Protein AF-A0A7S2AMD0-F1 (afdb_monomer_lite)

Foldseek 3Di:
DDDDPPPPPPVPPPPPPDDDDDDWDKDKDKDKDKDDPQGVVQSVQCVVCQVVLCVVVVNDPVSSVVVSVVCSVPDPVGDPPGMYMKMWMWMQTNNPDIDIDTDDDDDDDDDDDDPVPPPPDD

Structure (mmCIF, N/CA/C/O backbone):
data_AF-A0A7S2AMD0-F1
#
_entry.id   AF-A0A7S2AMD0-F1
#
loop_
_atom_site.group_PDB
_atom_site.id
_atom_site.type_symbol
_atom_site.label_atom_id
_atom_site.label_alt_id
_atom_site.label_comp_id
_atom_site.label_asym_id
_atom_site.label_entity_id
_atom_site.label_seq_id
_atom_site.pdbx_PDB_ins_code
_atom_site.Cartn_x
_atom_site.Cartn_y
_atom_site.Cartn_z
_atom_site.occupancy
_atom_site.B_iso_or_equiv
_atom_site.auth_seq_id
_atom_site.auth_comp_id
_atom_site.auth_asym_id
_atom_site.auth_atom_id
_atom_site.pdbx_PDB_model_num
ATOM 1 N N . ILE A 1 1 ? 20.527 -25.838 7.407 1.00 38.41 1 ILE A N 1
ATOM 2 C CA . ILE A 1 1 ? 20.205 -24.748 8.353 1.00 38.41 1 ILE A CA 1
ATOM 3 C C . ILE A 1 1 ? 20.628 -23.464 7.669 1.00 38.41 1 ILE A C 1
ATOM 5 O O . ILE A 1 1 ? 21.811 -23.184 7.668 1.00 38.41 1 ILE A O 1
ATOM 9 N N . ASN A 1 2 ? 19.711 -22.771 6.999 1.00 23.91 2 ASN A N 1
ATOM 10 C CA . ASN A 1 2 ? 19.925 -21.390 6.576 1.00 23.91 2 ASN A CA 1
ATOM 11 C C . ASN A 1 2 ? 18.650 -20.648 6.950 1.00 23.91 2 ASN A C 1
ATOM 13 O O . ASN A 1 2 ? 17.578 -20.903 6.408 1.00 23.91 2 ASN A O 1
ATOM 17 N N . HIS A 1 3 ? 18.795 -19.853 7.999 1.00 24.47 3 HIS A N 1
ATOM 18 C CA . HIS A 1 3 ? 17.789 -18.997 8.587 1.00 24.47 3 HIS A CA 1
ATOM 19 C C . HIS A 1 3 ? 17.423 -17.948 7.531 1.00 24.47 3 HIS A C 1
ATOM 21 O O . HIS A 1 3 ? 18.218 -17.060 7.242 1.00 24.47 3 HIS A O 1
ATOM 27 N N . VAL A 1 4 ? 16.267 -18.100 6.883 1.00 32.88 4 VAL A N 1
ATOM 28 C CA . VAL A 1 4 ? 15.670 -17.007 6.113 1.00 32.88 4 VAL A CA 1
ATOM 29 C C . VAL A 1 4 ? 15.047 -16.093 7.155 1.00 32.88 4 VAL A C 1
ATOM 31 O O . VAL A 1 4 ? 14.140 -16.501 7.882 1.00 32.88 4 VAL A O 1
ATOM 34 N N . GLU A 1 5 ? 15.607 -14.900 7.310 1.00 29.12 5 GLU A N 1
ATOM 35 C CA . GLU A 1 5 ? 15.009 -13.856 8.128 1.00 29.12 5 GLU A CA 1
ATOM 36 C C . GLU A 1 5 ? 13.683 -13.454 7.476 1.00 29.12 5 GLU A C 1
ATOM 38 O O . GLU A 1 5 ? 13.653 -12.723 6.486 1.00 29.12 5 GLU A O 1
ATOM 43 N N . ASN A 1 6 ? 12.574 -13.946 8.034 1.00 27.59 6 ASN A N 1
ATOM 44 C CA . ASN A 1 6 ? 11.282 -13.290 7.892 1.00 27.59 6 ASN A CA 1
ATOM 45 C C . ASN A 1 6 ? 11.446 -11.905 8.509 1.00 27.59 6 ASN A C 1
ATOM 47 O O . ASN A 1 6 ? 11.331 -11.734 9.722 1.00 27.59 6 ASN A O 1
ATOM 51 N N . THR A 1 7 ? 11.764 -10.919 7.680 1.00 30.69 7 THR A N 1
ATOM 52 C CA . THR A 1 7 ? 11.760 -9.519 8.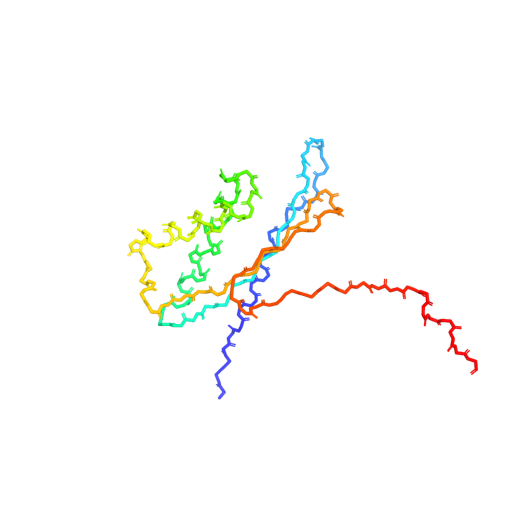081 1.00 30.69 7 THR A CA 1
ATOM 53 C C . THR A 1 7 ? 10.302 -9.108 8.244 1.00 30.69 7 THR A C 1
ATOM 55 O O . THR A 1 7 ? 9.703 -8.461 7.391 1.00 30.69 7 THR A O 1
ATOM 58 N N . THR A 1 8 ? 9.706 -9.472 9.382 1.00 35.53 8 THR A N 1
ATOM 59 C CA . THR A 1 8 ? 8.645 -8.670 9.982 1.00 35.53 8 THR A CA 1
ATOM 60 C C . THR A 1 8 ? 9.293 -7.355 10.389 1.00 35.53 8 THR A C 1
ATOM 62 O O . THR A 1 8 ? 9.618 -7.144 11.557 1.00 35.53 8 THR A O 1
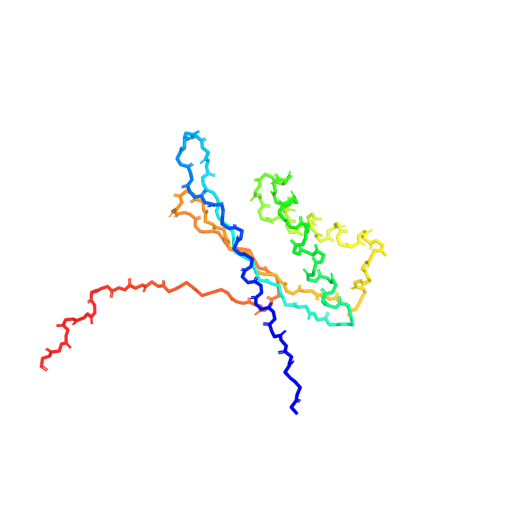ATOM 65 N N . ASN A 1 9 ? 9.531 -6.470 9.418 1.00 32.69 9 ASN A N 1
ATOM 66 C CA . ASN A 1 9 ? 9.707 -5.066 9.729 1.00 32.69 9 ASN A CA 1
ATOM 67 C C . ASN A 1 9 ? 8.341 -4.598 10.220 1.00 32.69 9 ASN A C 1
ATOM 69 O O . ASN A 1 9 ? 7.501 -4.113 9.466 1.00 32.69 9 ASN A O 1
ATOM 73 N N . THR A 1 10 ? 8.117 -4.759 11.522 1.00 33.94 10 THR A N 1
ATOM 74 C CA . THR A 1 10 ? 7.299 -3.825 12.274 1.00 33.94 10 THR A CA 1
ATOM 75 C C . THR A 1 10 ? 8.052 -2.500 12.235 1.00 33.94 10 THR A C 1
ATOM 77 O O . THR A 1 10 ? 8.645 -2.088 13.234 1.00 33.94 10 THR A O 1
ATOM 80 N N . ASP A 1 11 ? 8.105 -1.855 11.068 1.00 32.50 11 ASP A N 1
ATOM 81 C CA . ASP A 1 11 ? 8.385 -0.435 11.034 1.00 32.50 11 ASP A CA 1
ATOM 82 C C . ASP A 1 11 ? 7.248 0.173 11.843 1.00 32.50 11 ASP A C 1
ATOM 84 O O . ASP A 1 11 ? 6.101 0.268 11.405 1.00 32.50 11 ASP A O 1
ATOM 88 N N . LYS A 1 12 ? 7.558 0.472 13.106 1.00 34.31 12 LYS A N 1
ATOM 89 C CA . LYS A 1 12 ? 6.740 1.306 13.965 1.00 34.31 12 LYS A CA 1
ATOM 90 C C . LYS A 1 12 ? 6.741 2.689 13.326 1.00 34.31 12 LYS A C 1
ATOM 92 O O . LYS A 1 12 ? 7.413 3.595 13.796 1.00 34.31 12 LYS A O 1
ATOM 97 N N . THR A 1 13 ? 5.975 2.877 12.261 1.00 35.09 13 THR A N 1
ATOM 98 C CA . THR A 1 13 ? 5.543 4.201 11.825 1.00 35.09 13 THR A CA 1
ATOM 99 C C . THR A 1 13 ? 4.321 4.593 12.652 1.00 35.09 13 THR A C 1
ATOM 101 O O . THR A 1 13 ? 3.255 4.871 12.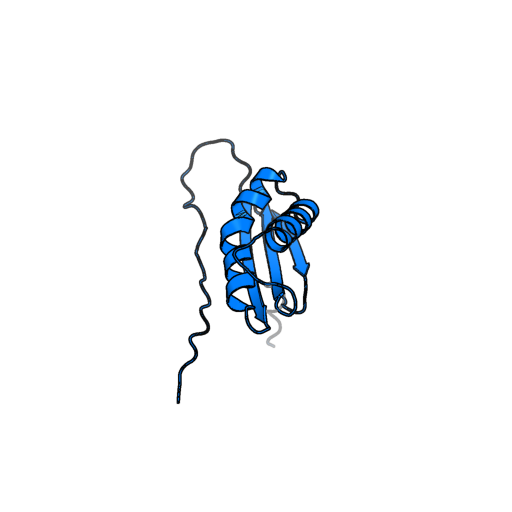115 1.00 35.09 13 THR A O 1
ATOM 104 N N . GLY A 1 14 ? 4.454 4.537 13.977 1.00 33.25 14 GLY A N 1
ATOM 105 C CA . GLY A 1 14 ? 3.556 5.230 14.886 1.00 33.25 14 GLY A CA 1
ATOM 106 C C . GLY A 1 14 ? 4.254 6.532 15.259 1.00 33.25 14 GLY A C 1
ATOM 107 O O . GLY A 1 14 ? 5.335 6.448 15.846 1.00 33.25 14 GLY A O 1
ATOM 108 N N . PRO A 1 15 ? 3.733 7.715 14.893 1.00 39.66 15 PRO A N 1
ATOM 109 C CA . PRO A 1 15 ? 4.222 8.933 15.510 1.00 39.66 15 PRO A CA 1
ATOM 110 C C . PRO A 1 15 ? 3.946 8.834 17.013 1.00 39.66 15 PRO A C 1
ATOM 112 O O . PRO A 1 15 ? 2.880 8.376 17.431 1.00 39.66 15 PRO A O 1
ATOM 115 N N . GLY A 1 16 ? 4.945 9.215 17.807 1.00 35.88 16 GLY A N 1
ATOM 116 C CA . GLY A 1 16 ? 4.744 9.526 19.212 1.00 35.88 16 GLY A CA 1
ATOM 117 C C . GLY A 1 16 ? 3.578 10.499 19.334 1.00 35.88 16 GLY A C 1
ATOM 118 O O . GLY A 1 16 ? 3.440 11.441 18.554 1.00 35.88 16 GLY A O 1
ATOM 119 N N . CYS A 1 17 ? 2.678 10.177 20.249 1.00 43.56 17 CYS A N 1
ATOM 120 C CA . CYS A 1 17 ? 1.619 11.059 20.684 1.00 43.56 17 CYS A CA 1
ATOM 121 C C . CYS A 1 17 ? 2.253 12.202 21.482 1.00 43.56 17 CYS A C 1
ATOM 123 O O . CYS A 1 17 ? 2.507 12.067 22.679 1.00 43.56 17 CYS A O 1
ATOM 125 N N . ASP A 1 18 ? 2.493 13.305 20.780 1.00 38.97 18 ASP A N 1
ATOM 126 C CA . ASP A 1 18 ? 2.889 14.588 21.336 1.00 38.97 18 ASP A CA 1
ATOM 127 C C . ASP A 1 18 ? 1.647 15.495 21.252 1.00 38.97 18 ASP A C 1
ATOM 129 O O . ASP A 1 18 ? 1.187 15.848 20.165 1.00 38.97 18 ASP A O 1
ATOM 133 N N . ASP A 1 19 ? 1.057 15.806 22.409 1.00 50.94 19 ASP A N 1
ATOM 134 C CA . ASP A 1 19 ? -0.112 16.677 22.571 1.00 50.94 19 ASP A CA 1
ATOM 135 C C . ASP A 1 19 ? 0.137 18.073 21.984 1.00 50.94 19 ASP A C 1
ATOM 137 O O . ASP A 1 19 ? 0.973 18.807 22.512 1.00 50.94 19 ASP A O 1
ATOM 141 N N . SER A 1 20 ? -0.634 18.468 20.958 1.00 39.41 20 SER A N 1
ATOM 142 C CA . SER A 1 20 ? -1.121 19.844 20.715 1.00 39.41 20 SER A CA 1
ATOM 143 C C . SER A 1 20 ? -2.009 19.931 19.460 1.00 39.41 20 SER A C 1
ATOM 145 O O . SER A 1 20 ? -1.518 20.158 18.364 1.00 39.41 20 SER A O 1
ATOM 147 N N . GLY A 1 21 ? -3.329 19.825 19.648 1.00 37.03 21 GLY A N 1
ATOM 148 C CA . GLY A 1 21 ? -4.350 20.544 18.867 1.00 37.03 21 GLY A CA 1
ATOM 149 C C . GLY A 1 21 ? -4.510 20.253 17.364 1.00 37.03 21 GLY A C 1
ATOM 150 O O . GLY A 1 21 ? -3.864 20.887 16.544 1.00 37.03 21 GLY A O 1
ATOM 151 N N . GLY A 1 22 ? -5.553 19.486 17.014 1.00 41.81 22 GLY A N 1
ATOM 152 C CA . GLY A 1 22 ? -6.342 19.741 15.795 1.00 41.81 22 GLY A CA 1
ATOM 153 C C . GLY A 1 22 ? -6.210 18.782 14.610 1.00 41.81 22 GLY A C 1
ATOM 154 O O . GLY A 1 22 ? -6.804 19.068 13.571 1.00 41.81 22 GLY A O 1
ATOM 155 N N . ASP A 1 23 ? -5.529 17.645 14.752 1.00 54.34 23 ASP A N 1
ATOM 156 C CA . ASP A 1 23 ? -5.253 16.751 13.622 1.00 54.34 23 ASP A CA 1
ATOM 157 C C . ASP A 1 23 ? -6.030 15.432 13.759 1.00 54.34 23 ASP A C 1
ATOM 159 O O . ASP A 1 23 ? -5.917 14.752 14.778 1.00 54.34 23 ASP A O 1
ATOM 163 N N . ASN A 1 24 ? -6.818 15.046 12.744 1.00 67.25 24 ASN A N 1
ATOM 164 C CA . ASN A 1 24 ? -7.501 13.742 12.714 1.00 67.25 24 ASN A CA 1
ATOM 165 C C . ASN A 1 24 ? -6.462 12.614 12.819 1.00 67.25 24 ASN A C 1
ATOM 167 O O . ASN A 1 24 ? -5.729 12.347 11.857 1.00 67.25 24 ASN A O 1
ATOM 171 N N . GLU A 1 25 ? -6.411 11.954 13.974 1.00 81.62 25 GLU A N 1
ATOM 172 C CA . GLU A 1 25 ? -5.425 10.927 14.290 1.00 81.62 25 GLU A CA 1
ATOM 173 C C . GLU A 1 25 ? -5.634 9.715 13.376 1.00 81.62 25 GLU A C 1
ATOM 175 O O . GLU A 1 25 ? -6.692 9.078 13.377 1.00 81.62 25 GLU A O 1
ATOM 180 N N . ARG A 1 26 ? -4.615 9.386 12.574 1.00 89.31 26 ARG A N 1
ATOM 181 C CA . ARG A 1 26 ? -4.633 8.235 11.666 1.00 89.31 26 ARG A CA 1
ATOM 182 C C . ARG A 1 26 ? -3.423 7.356 11.897 1.00 89.31 26 ARG A C 1
ATOM 184 O O . ARG A 1 26 ? -2.288 7.789 11.720 1.00 89.31 26 ARG A O 1
ATOM 191 N N . SER A 1 27 ? -3.680 6.099 12.231 1.00 91.56 27 SER A N 1
ATOM 192 C CA . SER A 1 27 ? -2.662 5.049 12.281 1.00 91.56 27 SER A CA 1
ATOM 193 C C . SER A 1 27 ? -2.871 4.066 11.138 1.00 91.56 27 SER A C 1
ATOM 195 O O . SER A 1 27 ? -4.008 3.818 10.732 1.00 91.56 27 SER A O 1
ATOM 197 N N . ALA A 1 28 ? -1.782 3.500 10.622 1.00 93.69 28 ALA A N 1
ATOM 198 C CA . ALA A 1 28 ? -1.828 2.478 9.588 1.00 93.69 28 ALA A CA 1
ATOM 199 C C . ALA A 1 28 ? -0.841 1.347 9.887 1.00 93.69 28 ALA A C 1
ATOM 201 O O . ALA A 1 28 ? 0.285 1.592 10.312 1.00 93.69 28 ALA A O 1
ATOM 202 N N . TRP A 1 29 ? -1.266 0.118 9.611 1.00 96.00 29 TRP A N 1
ATOM 203 C CA . TRP A 1 29 ? -0.448 -1.089 9.653 1.00 96.00 29 TRP A CA 1
ATOM 204 C C . TRP A 1 29 ? -0.585 -1.801 8.326 1.00 96.00 29 TRP A C 1
ATOM 206 O O . TRP A 1 29 ? -1.699 -1.974 7.828 1.00 96.00 29 TRP A O 1
ATOM 216 N N . ILE A 1 30 ? 0.541 -2.193 7.743 1.00 96.19 30 ILE A N 1
ATOM 217 C CA . ILE A 1 30 ? 0.568 -2.781 6.411 1.00 96.19 30 ILE A CA 1
ATOM 218 C C . ILE A 1 30 ? 1.426 -4.042 6.427 1.00 96.19 30 ILE A C 1
ATOM 220 O O . ILE A 1 30 ? 2.465 -4.080 7.083 1.00 96.19 30 ILE A O 1
ATOM 224 N N . LEU A 1 31 ? 0.998 -5.058 5.684 1.00 96.56 31 LEU A N 1
ATOM 225 C CA . LEU A 1 31 ? 1.777 -6.256 5.403 1.00 96.56 31 LEU A CA 1
ATOM 226 C C . LEU A 1 31 ? 1.796 -6.501 3.892 1.00 96.56 31 LEU A C 1
ATOM 228 O O . LEU A 1 31 ? 0.755 -6.458 3.235 1.00 96.56 31 LEU A O 1
ATOM 232 N N . PHE A 1 32 ? 2.989 -6.778 3.374 1.00 97.38 32 PHE A N 1
ATOM 233 C CA . PHE A 1 32 ? 3.241 -7.178 1.996 1.00 97.38 32 PHE A CA 1
ATOM 234 C C . PHE A 1 32 ? 3.919 -8.548 2.002 1.00 97.38 32 PHE A C 1
ATOM 236 O O . PHE A 1 32 ? 4.868 -8.745 2.759 1.00 97.38 32 PHE A O 1
ATOM 243 N N . ASP A 1 33 ? 3.466 -9.459 1.148 1.00 96.38 33 ASP A N 1
ATOM 244 C CA . ASP A 1 33 ? 4.133 -10.733 0.872 1.00 96.38 33 ASP A CA 1
ATOM 245 C C . ASP A 1 33 ? 4.512 -10.776 -0.610 1.00 96.38 33 ASP A C 1
ATOM 247 O O . ASP A 1 33 ? 3.646 -10.636 -1.470 1.00 96.38 33 ASP A O 1
ATOM 251 N N . GLY A 1 34 ? 5.806 -10.856 -0.912 1.00 96.75 34 GLY A N 1
ATOM 252 C CA . GLY A 1 34 ? 6.345 -10.725 -2.264 1.00 96.75 34 GLY A CA 1
ATOM 253 C C . GLY A 1 34 ? 6.609 -12.077 -2.911 1.00 96.75 34 GLY A C 1
ATOM 254 O O . GLY A 1 34 ? 7.278 -12.926 -2.332 1.00 96.75 34 GLY A O 1
ATOM 255 N N . HIS A 1 35 ? 6.191 -12.249 -4.164 1.00 95.19 35 HIS A N 1
ATOM 256 C CA . HIS A 1 35 ? 6.332 -13.506 -4.905 1.00 95.19 35 HIS A CA 1
ATOM 257 C C . HIS A 1 35 ? 6.810 -13.284 -6.344 1.00 95.19 35 HIS A C 1
ATOM 259 O O . HIS A 1 35 ? 6.667 -12.206 -6.925 1.00 95.19 35 HIS A O 1
ATOM 265 N N . GLY A 1 36 ? 7.355 -14.344 -6.938 1.00 96.00 36 GLY A N 1
ATOM 266 C CA . GLY A 1 36 ? 8.017 -14.288 -8.239 1.00 96.00 36 GLY A CA 1
ATOM 267 C C . GLY A 1 36 ? 9.466 -13.812 -8.133 1.00 96.00 36 GLY A C 1
ATOM 268 O O . GLY A 1 36 ? 9.972 -13.530 -7.047 1.00 96.00 36 GLY A O 1
ATOM 269 N N . VAL A 1 37 ? 10.146 -13.735 -9.277 1.00 95.00 37 VAL A N 1
ATOM 270 C CA . VAL A 1 37 ? 11.600 -13.484 -9.353 1.00 95.00 37 VAL A CA 1
ATOM 271 C C . VAL A 1 37 ? 11.993 -12.159 -8.683 1.00 95.00 37 VAL A C 1
ATOM 273 O O . VAL A 1 37 ? 12.998 -12.095 -7.980 1.00 95.00 37 VAL A O 1
ATOM 276 N N . ASN A 1 38 ? 11.154 -11.132 -8.828 1.00 96.00 38 ASN A N 1
ATOM 277 C CA . ASN A 1 38 ? 11.350 -9.794 -8.267 1.00 96.00 38 ASN A CA 1
ATOM 278 C C . ASN A 1 38 ? 10.330 -9.459 -7.171 1.00 96.00 38 ASN A C 1
ATOM 280 O O . ASN A 1 38 ? 10.139 -8.286 -6.859 1.00 96.00 38 ASN A O 1
ATOM 284 N N . GLY A 1 39 ? 9.658 -10.453 -6.578 1.00 96.38 39 GLY A N 1
ATOM 285 C CA . GLY A 1 39 ? 8.592 -10.223 -5.595 1.00 96.38 39 GLY A CA 1
ATOM 286 C C . GLY A 1 39 ? 9.019 -9.324 -4.436 1.00 96.38 39 GLY A C 1
ATOM 287 O O . GLY A 1 39 ? 8.326 -8.373 -4.093 1.00 96.38 39 GLY A O 1
ATOM 288 N N . HIS A 1 40 ? 10.224 -9.548 -3.911 1.00 95.50 40 HIS A N 1
ATOM 289 C CA . HIS A 1 40 ? 10.805 -8.717 -2.856 1.00 95.50 40 HIS A CA 1
ATOM 290 C C . HIS A 1 40 ? 11.019 -7.249 -3.284 1.00 95.50 40 HIS A C 1
ATOM 292 O O . HIS A 1 40 ? 10.854 -6.345 -2.466 1.00 95.50 40 HIS A O 1
ATOM 298 N N . LEU A 1 41 ? 11.350 -6.988 -4.557 1.00 97.00 41 LEU A N 1
ATOM 299 C CA . LEU A 1 41 ? 11.469 -5.627 -5.098 1.00 97.00 41 LEU A CA 1
ATOM 300 C C . LEU A 1 41 ? 10.098 -4.968 -5.243 1.00 97.00 41 LEU A C 1
ATOM 302 O O . LEU A 1 41 ? 9.969 -3.783 -4.944 1.00 97.00 41 LEU A O 1
ATOM 306 N N . VAL A 1 42 ? 9.077 -5.734 -5.640 1.00 97.75 42 VAL A N 1
ATOM 307 C CA . VAL A 1 42 ? 7.689 -5.256 -5.702 1.00 97.75 42 VAL A CA 1
ATOM 308 C C . VAL A 1 42 ? 7.194 -4.864 -4.311 1.00 97.75 42 VAL A C 1
ATOM 310 O O . VAL A 1 42 ? 6.748 -3.735 -4.121 1.00 97.75 42 VAL A O 1
ATOM 313 N N . SER A 1 43 ? 7.325 -5.749 -3.318 1.00 97.25 43 SER A N 1
ATOM 314 C CA . SER A 1 43 ? 6.919 -5.455 -1.937 1.00 97.25 43 SER A CA 1
ATOM 315 C C . SER A 1 43 ? 7.667 -4.249 -1.370 1.00 97.25 43 SER A C 1
ATOM 317 O O . SER A 1 43 ? 7.058 -3.393 -0.731 1.00 97.25 43 SER A O 1
ATOM 319 N N . ARG A 1 44 ? 8.974 -4.137 -1.646 1.00 97.12 44 ARG A N 1
ATOM 320 C CA . ARG A 1 44 ? 9.787 -2.984 -1.242 1.00 97.12 44 ARG A CA 1
ATOM 321 C C . ARG A 1 44 ? 9.310 -1.687 -1.891 1.00 97.12 44 ARG A C 1
ATOM 323 O O . ARG A 1 44 ? 9.138 -0.702 -1.183 1.00 97.12 44 ARG A O 1
ATOM 330 N N . PHE A 1 45 ? 9.073 -1.690 -3.203 1.00 97.44 45 PHE A N 1
ATOM 331 C CA . PHE A 1 45 ? 8.547 -0.525 -3.914 1.00 97.44 45 PHE A CA 1
ATOM 332 C C . PHE A 1 45 ? 7.221 -0.070 -3.301 1.00 97.44 45 PHE A C 1
ATOM 334 O O . PHE A 1 45 ? 7.069 1.100 -2.955 1.00 97.44 45 PHE A O 1
ATOM 341 N N . CYS A 1 46 ? 6.284 -1.001 -3.106 1.00 97.19 46 CYS A N 1
ATOM 342 C CA . CYS A 1 46 ? 4.987 -0.689 -2.522 1.00 97.19 46 CYS A CA 1
ATOM 343 C C . CYS A 1 46 ? 5.123 -0.124 -1.104 1.00 97.19 46 CYS A C 1
ATOM 345 O O . CYS A 1 46 ? 4.509 0.895 -0.807 1.00 97.19 46 CYS A O 1
ATOM 347 N N . ARG A 1 47 ? 5.958 -0.725 -0.247 1.00 96.19 47 ARG A N 1
ATOM 348 C CA . ARG A 1 47 ? 6.237 -0.220 1.107 1.00 96.19 47 ARG A CA 1
ATOM 349 C C . ARG A 1 47 ? 6.774 1.211 1.085 1.00 96.19 47 ARG A C 1
ATOM 351 O O . ARG A 1 47 ? 6.292 2.047 1.843 1.00 96.19 47 ARG A O 1
ATOM 358 N N . ASP A 1 48 ? 7.750 1.479 0.222 1.00 96.50 48 ASP A N 1
ATOM 359 C CA . ASP A 1 48 ? 8.451 2.763 0.181 1.00 96.50 48 ASP A CA 1
ATOM 360 C C . ASP A 1 48 ? 7.555 3.882 -0.402 1.00 96.50 48 ASP A C 1
ATOM 362 O O . ASP A 1 48 ? 7.676 5.035 0.002 1.00 96.50 48 ASP A O 1
ATOM 366 N N . ARG A 1 49 ? 6.620 3.555 -1.311 1.00 97.06 49 ARG A N 1
ATOM 367 C CA . ARG A 1 49 ? 5.723 4.530 -1.970 1.00 97.06 49 ARG A CA 1
ATOM 368 C C . ARG A 1 49 ? 4.369 4.724 -1.283 1.00 97.06 49 ARG A C 1
ATOM 370 O O . ARG A 1 49 ? 3.814 5.820 -1.333 1.00 97.06 49 ARG A O 1
ATOM 377 N N . LEU A 1 50 ? 3.836 3.699 -0.613 1.00 96.12 50 LEU A N 1
ATOM 378 C CA . LEU A 1 50 ? 2.443 3.673 -0.149 1.00 96.12 50 LEU A CA 1
ATOM 379 C C . LEU A 1 50 ? 2.059 4.878 0.722 1.00 96.12 50 LEU A C 1
ATOM 381 O O . LEU A 1 50 ? 0.952 5.389 0.572 1.00 96.12 50 LEU A O 1
ATOM 385 N N . LYS A 1 51 ? 2.939 5.340 1.622 1.00 94.44 51 LYS A N 1
ATOM 386 C CA . LYS A 1 51 ? 2.636 6.477 2.510 1.00 94.44 51 LYS A CA 1
ATOM 387 C C . LYS A 1 51 ? 2.355 7.756 1.720 1.00 94.44 51 LYS A C 1
ATOM 389 O O . LYS A 1 51 ? 1.361 8.427 1.989 1.00 94.44 51 LYS A O 1
ATOM 394 N N . GLU A 1 52 ? 3.222 8.085 0.768 1.00 96.94 52 GLU A N 1
ATOM 395 C CA . GLU A 1 52 ? 3.088 9.284 -0.065 1.00 96.94 52 GLU A CA 1
ATOM 396 C C . GLU A 1 52 ? 1.837 9.179 -0.936 1.00 96.94 52 GLU A C 1
ATOM 398 O O . GLU A 1 52 ? 0.967 10.046 -0.856 1.00 96.94 52 GLU A O 1
ATOM 403 N N . THR A 1 53 ? 1.661 8.051 -1.633 1.00 97.12 53 THR A N 1
ATOM 404 C CA . THR A 1 53 ? 0.471 7.797 -2.452 1.00 97.12 53 THR A CA 1
ATOM 405 C C . THR A 1 53 ? -0.821 7.876 -1.621 1.00 97.12 53 THR A C 1
ATOM 407 O O . THR A 1 53 ? -1.837 8.377 -2.104 1.00 97.12 53 THR A O 1
ATOM 410 N N . TRP A 1 54 ? -0.820 7.414 -0.365 1.00 95.44 54 TRP A N 1
ATOM 411 C CA . TRP A 1 54 ? -1.995 7.463 0.516 1.00 95.44 54 TRP A CA 1
ATOM 412 C C . TRP A 1 54 ? -2.378 8.896 0.898 1.00 95.44 54 TRP A C 1
ATOM 414 O O . TRP A 1 54 ? -3.560 9.249 0.852 1.00 95.44 54 TRP A O 1
ATOM 424 N N . ILE A 1 55 ? -1.385 9.732 1.215 1.00 94.50 55 ILE A N 1
ATOM 425 C CA . ILE A 1 55 ? -1.575 11.155 1.527 1.00 94.50 55 ILE A CA 1
ATOM 426 C C . ILE A 1 55 ? -2.067 11.910 0.284 1.00 94.50 55 ILE A C 1
ATOM 428 O O . ILE A 1 55 ? -3.085 12.600 0.351 1.00 94.50 55 ILE A O 1
ATOM 432 N N . GLU A 1 56 ? -1.416 11.721 -0.867 1.00 96.69 56 GLU A N 1
ATOM 433 C CA . GLU A 1 56 ? -1.782 12.356 -2.145 1.00 96.69 56 GLU A CA 1
ATOM 434 C C . GLU A 1 56 ? -3.212 12.016 -2.590 1.00 96.69 56 GLU A C 1
ATOM 436 O O . GLU A 1 56 ? -3.903 12.822 -3.215 1.00 96.69 56 GLU A O 1
ATOM 441 N N . ASN A 1 57 ? -3.694 10.827 -2.224 1.00 95.19 57 ASN A N 1
ATOM 442 C CA . ASN A 1 57 ? -5.040 10.361 -2.536 1.00 95.19 57 ASN A CA 1
ATOM 443 C C . ASN A 1 57 ? -6.063 10.647 -1.423 1.00 95.19 57 ASN A C 1
ATOM 445 O O . ASN A 1 57 ? -7.122 10.010 -1.387 1.00 95.19 57 ASN A O 1
ATOM 449 N N . ASN A 1 58 ? -5.793 11.623 -0.548 1.00 94.69 58 ASN A N 1
ATOM 450 C CA . ASN A 1 58 ? -6.680 12.063 0.538 1.00 94.69 58 ASN A CA 1
ATOM 451 C C . ASN A 1 58 ? -7.142 10.901 1.429 1.00 94.69 58 ASN A C 1
ATOM 453 O O . ASN A 1 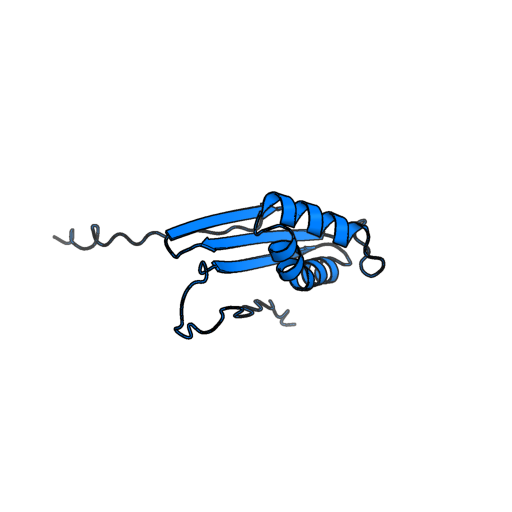58 ? -8.326 10.763 1.740 1.00 94.69 58 ASN A O 1
ATOM 457 N N . PHE A 1 59 ? -6.210 10.014 1.772 1.00 93.06 59 PHE A N 1
ATOM 458 C CA . PHE A 1 59 ? -6.433 8.824 2.588 1.00 93.06 59 PHE A CA 1
ATOM 459 C C . PHE A 1 59 ? -7.445 7.806 2.018 1.00 93.06 59 PHE A C 1
ATOM 461 O O . PHE A 1 59 ? -7.828 6.853 2.700 1.00 93.06 59 PHE A O 1
ATOM 468 N N . CYS A 1 60 ? -7.868 7.948 0.757 1.00 94.19 60 CYS A N 1
ATOM 469 C CA . CYS A 1 60 ? -8.815 7.038 0.120 1.00 94.19 60 CYS A CA 1
ATOM 470 C C . CYS A 1 60 ? -8.117 5.736 -0.302 1.00 94.19 60 CYS A C 1
ATOM 472 O O . CYS A 1 60 ? -7.395 5.710 -1.302 1.00 94.19 60 CYS A O 1
ATOM 474 N N . LEU A 1 61 ? -8.369 4.637 0.418 1.00 94.50 61 LEU A N 1
ATOM 475 C CA . LEU A 1 61 ? -7.709 3.342 0.185 1.00 94.50 61 LEU A CA 1
ATOM 476 C C . LEU A 1 61 ? -7.866 2.831 -1.256 1.00 94.50 61 LEU A C 1
ATOM 478 O O . LEU A 1 61 ? -6.888 2.418 -1.872 1.00 94.50 61 LEU A O 1
ATOM 482 N N . LEU A 1 62 ? -9.068 2.931 -1.837 1.00 96.06 62 LEU A N 1
ATOM 483 C CA . LEU A 1 62 ? -9.312 2.488 -3.215 1.00 96.06 62 LEU A CA 1
ATOM 484 C C . LEU A 1 62 ? -8.475 3.271 -4.236 1.00 96.06 62 LEU A C 1
ATOM 486 O O . LEU A 1 62 ? -7.921 2.682 -5.163 1.00 96.06 62 LEU A O 1
ATOM 490 N N . ARG A 1 63 ? -8.401 4.601 -4.091 1.00 97.31 63 ARG A N 1
ATOM 491 C CA . ARG A 1 63 ? -7.596 5.449 -4.984 1.00 97.31 63 ARG A CA 1
ATOM 492 C C . ARG A 1 63 ? -6.109 5.199 -4.776 1.00 97.31 63 ARG A C 1
ATOM 494 O O . ARG A 1 63 ? -5.386 5.066 -5.751 1.00 97.31 6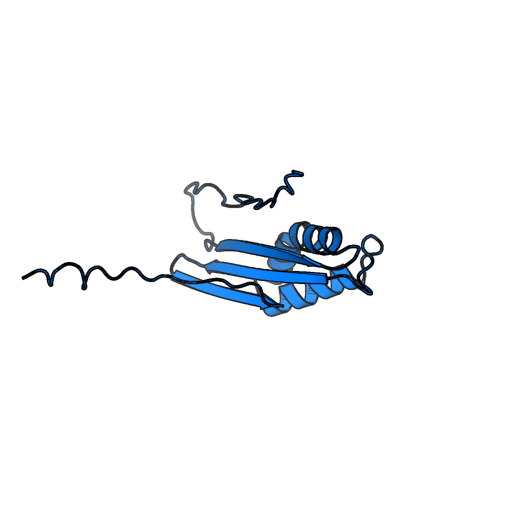3 ARG A O 1
ATOM 501 N N . THR A 1 64 ? -5.701 5.035 -3.523 1.00 97.12 64 THR A N 1
ATOM 502 C CA . THR A 1 64 ? -4.320 4.744 -3.128 1.00 97.12 64 THR A CA 1
ATOM 503 C C . THR A 1 64 ? -3.819 3.451 -3.759 1.00 97.12 64 THR A C 1
ATOM 505 O O . THR A 1 64 ? -2.789 3.465 -4.416 1.00 97.12 64 THR A O 1
ATOM 508 N N . PHE A 1 65 ? -4.565 2.348 -3.645 1.00 97.56 65 PHE A N 1
ATOM 509 C CA . PHE A 1 65 ? -4.163 1.063 -4.230 1.00 97.56 65 PHE A CA 1
ATOM 510 C C . PHE A 1 65 ? -4.073 1.138 -5.759 1.00 97.56 65 PHE A C 1
ATOM 512 O O . PHE A 1 65 ? -3.128 0.623 -6.351 1.00 97.56 65 PHE A O 1
ATOM 519 N N . LYS A 1 66 ? -5.028 1.819 -6.408 1.00 97.75 66 LYS A N 1
ATOM 520 C CA . LYS A 1 66 ? -5.000 2.025 -7.864 1.00 97.75 66 LYS A CA 1
ATOM 521 C C . LYS A 1 66 ? -3.803 2.867 -8.305 1.00 97.75 66 LYS A C 1
ATOM 523 O O . LYS A 1 66 ? -3.133 2.498 -9.264 1.00 97.75 66 LYS A O 1
ATOM 528 N N . ALA A 1 67 ? -3.553 3.983 -7.623 1.00 98.19 67 ALA A N 1
ATOM 529 C CA . ALA A 1 67 ? -2.438 4.874 -7.919 1.00 98.19 67 ALA A CA 1
ATOM 530 C C . ALA A 1 67 ? -1.096 4.169 -7.689 1.00 98.19 67 ALA A C 1
ATOM 532 O O . ALA A 1 67 ? -0.260 4.182 -8.585 1.00 98.19 67 ALA A O 1
ATOM 533 N N . LEU A 1 68 ? -0.949 3.451 -6.572 1.00 97.69 68 LEU A N 1
ATOM 534 C CA . LEU A 1 68 ? 0.256 2.692 -6.241 1.00 97.69 68 LEU A CA 1
ATOM 535 C C . LEU A 1 68 ? 0.554 1.613 -7.289 1.00 97.69 68 LEU A C 1
ATOM 537 O O . LEU A 1 68 ? 1.695 1.480 -7.720 1.00 97.69 68 LEU A O 1
ATOM 541 N N . ASN A 1 69 ? -0.469 0.883 -7.749 1.00 97.19 69 ASN A N 1
ATOM 542 C CA . ASN A 1 69 ? -0.303 -0.084 -8.835 1.00 97.19 69 ASN A CA 1
ATOM 543 C C . ASN A 1 69 ? 0.124 0.601 -10.142 1.00 97.19 69 ASN A C 1
ATOM 545 O O . ASN A 1 69 ? 1.005 0.108 -10.832 1.00 97.19 69 ASN A O 1
ATOM 549 N N . CYS A 1 70 ? -0.459 1.758 -10.473 1.00 97.38 70 CYS A N 1
ATOM 550 C CA . CYS A 1 70 ? -0.064 2.515 -11.664 1.00 97.38 70 CYS A CA 1
ATOM 551 C C . CYS A 1 70 ? 1.369 3.066 -11.569 1.00 97.38 70 CYS A C 1
ATOM 553 O O . CYS A 1 70 ? 2.056 3.136 -12.585 1.00 97.38 70 CYS A O 1
ATOM 555 N N . GLU A 1 71 ? 1.812 3.493 -10.382 1.00 97.38 71 GLU A N 1
ATOM 556 C CA . GLU A 1 71 ? 3.199 3.901 -10.129 1.00 97.38 71 GLU A CA 1
ATOM 557 C C . GLU A 1 71 ? 4.155 2.718 -10.313 1.00 97.38 71 GLU A C 1
ATOM 559 O O . GLU A 1 71 ? 5.180 2.859 -10.979 1.00 97.38 71 GLU A O 1
ATOM 564 N N . LEU A 1 72 ? 3.794 1.548 -9.778 1.00 96.88 72 LEU A N 1
ATOM 565 C CA . LEU A 1 72 ? 4.566 0.317 -9.911 1.00 96.88 72 LEU A CA 1
ATOM 566 C C . LEU A 1 72 ? 4.682 -0.122 -11.380 1.00 96.88 72 LEU A C 1
ATOM 568 O O . LEU A 1 72 ? 5.793 -0.340 -11.853 1.00 96.88 72 LEU A O 1
ATOM 572 N N . ASP A 1 73 ? 3.569 -0.169 -12.119 1.00 95.56 73 ASP A N 1
ATOM 573 C CA . ASP A 1 73 ? 3.534 -0.569 -13.536 1.00 95.56 73 ASP A CA 1
ATOM 574 C C . ASP A 1 73 ? 4.376 0.347 -14.442 1.00 95.56 73 ASP A C 1
ATOM 576 O O . ASP A 1 73 ? 4.848 -0.067 -15.500 1.00 95.56 73 ASP A O 1
ATOM 580 N N . ARG A 1 74 ? 4.550 1.616 -14.052 1.00 95.56 74 ARG A N 1
ATOM 581 C CA . ARG A 1 74 ? 5.349 2.608 -14.792 1.00 95.56 74 ARG A CA 1
ATOM 582 C C . ARG A 1 74 ? 6.801 2.674 -14.333 1.00 95.56 74 ARG A C 1
ATOM 584 O O . ARG A 1 74 ? 7.598 3.366 -14.967 1.00 95.56 74 ARG A O 1
ATOM 591 N N . SER A 1 75 ? 7.141 2.014 -13.231 1.00 93.94 75 SER A N 1
ATOM 592 C CA . SER A 1 75 ? 8.474 2.074 -12.651 1.00 93.94 75 SER A CA 1
ATOM 593 C C . SER A 1 75 ? 9.470 1.315 -13.532 1.00 93.94 75 SER A C 1
ATOM 595 O O . SER A 1 75 ? 9.340 0.104 -13.695 1.00 93.94 75 SER A O 1
ATOM 597 N N . PRO A 1 76 ? 10.524 1.966 -14.059 1.00 92.81 76 PRO A N 1
ATOM 598 C CA . PRO A 1 76 ? 11.574 1.261 -14.792 1.00 92.81 76 PRO A CA 1
ATOM 599 C C . PRO A 1 76 ? 12.503 0.466 -13.859 1.00 92.81 76 PRO A C 1
ATOM 601 O O . PRO A 1 76 ? 13.388 -0.242 -14.330 1.00 92.81 76 PRO A O 1
ATOM 604 N N . LEU A 1 77 ? 12.343 0.614 -12.539 1.00 89.44 77 LEU A N 1
ATOM 605 C CA . LEU A 1 77 ? 13.229 0.032 -11.530 1.00 89.44 77 LEU A CA 1
ATOM 606 C C . LEU A 1 77 ? 12.823 -1.388 -11.122 1.00 89.44 77 LEU A C 1
ATOM 608 O O . LEU A 1 77 ? 13.623 -2.092 -10.508 1.00 89.44 77 LEU A O 1
ATOM 612 N N . VAL A 1 78 ? 11.586 -1.797 -11.414 1.00 90.81 78 VAL A N 1
ATOM 613 C CA . VAL A 1 78 ? 11.029 -3.078 -10.972 1.00 90.81 78 VAL A CA 1
ATOM 614 C C . VAL A 1 78 ? 10.307 -3.744 -12.138 1.00 90.81 78 VAL A C 1
ATOM 616 O O . VAL A 1 78 ? 9.300 -3.238 -12.617 1.00 90.81 78 VAL A O 1
ATOM 619 N N . ASP A 1 79 ? 10.798 -4.902 -12.582 1.00 90.81 79 ASP A N 1
ATOM 620 C CA . ASP A 1 79 ? 10.078 -5.724 -13.559 1.00 90.81 79 ASP A CA 1
ATOM 621 C C . ASP A 1 79 ? 8.999 -6.566 -12.861 1.00 90.81 79 ASP A C 1
ATOM 623 O O . ASP A 1 79 ? 9.300 -7.487 -12.088 1.00 90.81 79 ASP A O 1
ATOM 627 N N . VAL A 1 80 ? 7.742 -6.239 -13.165 1.00 92.06 80 VAL A N 1
ATOM 628 C CA . VAL A 1 80 ? 6.532 -6.845 -12.591 1.00 92.06 80 VAL A CA 1
ATOM 629 C C . VAL A 1 80 ? 5.883 -7.912 -13.469 1.00 92.06 80 VAL A C 1
ATOM 631 O O . VAL A 1 80 ? 4.880 -8.501 -13.080 1.00 92.06 80 VAL A O 1
ATOM 634 N N . ARG A 1 81 ? 6.441 -8.228 -14.644 1.00 92.25 81 ARG A N 1
ATOM 635 C CA . ARG A 1 81 ? 5.787 -9.110 -15.629 1.00 92.25 81 ARG A CA 1
ATOM 636 C C . ARG A 1 81 ? 5.438 -10.503 -15.089 1.00 92.25 81 ARG A C 1
ATOM 638 O O . ARG A 1 81 ? 4.455 -11.103 -15.518 1.00 92.25 81 ARG A O 1
ATOM 645 N N . SER A 1 82 ? 6.252 -11.022 -14.174 1.00 92.62 82 SER A N 1
ATOM 646 C CA . SER A 1 82 ? 6.056 -12.317 -13.506 1.00 92.62 82 SER A CA 1
ATOM 647 C C . SER A 1 82 ? 6.322 -12.242 -12.000 1.00 92.62 82 SER A C 1
ATOM 649 O O . SER A 1 82 ? 6.755 -13.224 -11.393 1.00 92.62 82 SER A O 1
ATOM 651 N N . SER A 1 83 ? 6.144 -11.059 -11.415 1.00 96.69 83 SER A N 1
ATOM 652 C CA . SER A 1 83 ? 6.388 -10.802 -9.997 1.00 96.69 83 SER A CA 1
ATOM 653 C C . SER A 1 83 ? 5.260 -9.958 -9.431 1.00 96.69 83 SER A C 1
ATOM 655 O O . SER A 1 83 ? 4.648 -9.173 -10.144 1.00 96.69 83 SER A O 1
ATOM 657 N N . GLY A 1 84 ? 4.989 -10.101 -8.143 1.00 96.31 84 GLY A N 1
ATOM 658 C CA . GLY A 1 84 ? 3.919 -9.362 -7.493 1.00 96.31 84 GLY A CA 1
ATOM 659 C C . GLY A 1 84 ? 4.054 -9.396 -5.984 1.00 96.31 84 GLY A C 1
ATOM 660 O O . GLY A 1 84 ? 4.940 -10.054 -5.444 1.00 96.31 84 GLY A O 1
ATOM 661 N N . SER A 1 85 ? 3.145 -8.711 -5.305 1.00 97.25 85 SER A N 1
ATOM 662 C CA . SER A 1 85 ? 3.043 -8.739 -3.852 1.00 97.25 85 SER A CA 1
ATOM 663 C C . SER A 1 85 ? 1.577 -8.802 -3.443 1.00 97.25 85 SER A C 1
ATOM 665 O O . SER A 1 85 ? 0.742 -8.161 -4.083 1.00 97.25 85 SER A O 1
ATOM 667 N N . THR A 1 86 ? 1.256 -9.519 -2.368 1.00 97.44 86 THR A N 1
ATOM 668 C CA . THR A 1 86 ? 0.019 -9.243 -1.634 1.00 97.44 86 THR A CA 1
ATOM 669 C C . THR A 1 86 ? 0.140 -7.881 -0.962 1.00 97.44 86 THR A C 1
ATOM 671 O O . THR A 1 86 ? 1.243 -7.351 -0.796 1.00 97.44 86 THR A O 1
ATOM 674 N N . CYS A 1 87 ? -0.986 -7.320 -0.544 1.00 97.19 87 CYS A N 1
ATOM 675 C CA . CYS A 1 87 ? -1.016 -6.187 0.363 1.00 97.19 87 CYS A CA 1
ATOM 676 C C . CYS A 1 87 ? -2.229 -6.314 1.273 1.00 97.19 87 CYS A C 1
ATOM 678 O O . CYS A 1 87 ? -3.339 -6.536 0.791 1.00 97.19 87 CYS A O 1
ATOM 680 N N . ILE A 1 88 ? -2.042 -6.113 2.570 1.00 97.31 88 ILE A N 1
ATOM 681 C CA . ILE A 1 88 ? -3.125 -5.791 3.491 1.00 97.31 88 ILE A CA 1
ATOM 682 C C . ILE A 1 88 ? -2.766 -4.524 4.249 1.00 97.31 88 ILE A C 1
ATOM 684 O O . ILE A 1 88 ? -1.688 -4.426 4.819 1.00 97.31 88 ILE A O 1
ATOM 688 N N . MET A 1 89 ? -3.672 -3.553 4.237 1.00 96.19 89 MET A N 1
ATOM 689 C CA . MET A 1 89 ? -3.539 -2.273 4.916 1.00 96.19 89 MET A CA 1
ATOM 690 C C . MET A 1 89 ? -4.724 -2.092 5.857 1.00 96.19 89 MET A C 1
ATOM 692 O O . MET A 1 89 ? -5.877 -2.076 5.426 1.00 96.19 89 MET A O 1
ATOM 696 N N . VAL A 1 90 ? -4.426 -1.944 7.141 1.00 96.88 90 VAL A N 1
ATOM 697 C CA . VAL A 1 90 ? -5.378 -1.647 8.207 1.00 96.88 90 VAL A CA 1
ATOM 698 C C . VAL A 1 90 ? -5.153 -0.206 8.634 1.00 96.88 90 VAL A C 1
ATOM 700 O O . VAL A 1 90 ? -4.025 0.172 8.930 1.00 96.88 90 VAL A O 1
ATOM 703 N N . THR A 1 91 ? -6.208 0.599 8.674 1.00 95.19 91 THR A N 1
ATOM 704 C CA . THR A 1 91 ? -6.147 1.995 9.123 1.00 95.19 91 THR A CA 1
ATOM 705 C C . THR A 1 91 ? -7.122 2.218 10.263 1.00 95.19 91 THR A C 1
ATOM 707 O O . THR A 1 91 ? -8.236 1.701 10.219 1.00 95.19 91 THR A O 1
ATOM 710 N N . LEU A 1 92 ? -6.703 2.975 11.272 1.00 94.12 92 LEU A N 1
ATOM 711 C CA . LEU A 1 92 ? -7.533 3.403 12.391 1.00 94.12 92 LEU A CA 1
ATOM 712 C C . LEU A 1 92 ? -7.618 4.927 12.364 1.00 94.12 92 LEU A C 1
ATOM 714 O O . LEU A 1 92 ? -6.590 5.594 12.478 1.00 94.12 92 LEU A O 1
ATOM 718 N N . HIS A 1 93 ? -8.829 5.451 12.197 1.00 91.62 93 HIS A N 1
ATOM 719 C CA . HIS A 1 93 ? -9.128 6.884 12.190 1.00 91.62 93 HIS A CA 1
ATOM 720 C C . HIS A 1 93 ? -9.834 7.240 13.493 1.00 91.62 93 HIS A C 1
ATOM 722 O O . HIS A 1 93 ? -10.746 6.520 13.909 1.00 91.62 93 HIS A O 1
ATOM 728 N N . ASP A 1 94 ? -9.377 8.309 14.144 1.00 89.81 94 ASP A N 1
ATOM 729 C CA . ASP A 1 94 ? -9.974 8.891 15.355 1.00 89.81 94 ASP A CA 1
ATOM 730 C C . ASP A 1 94 ? -10.258 7.847 16.457 1.00 89.81 94 ASP A C 1
ATOM 732 O O . ASP A 1 94 ? -11.224 7.933 17.215 1.00 89.81 94 ASP A O 1
ATOM 736 N N . ARG A 1 95 ? -9.410 6.807 16.515 1.00 88.12 95 ARG A N 1
ATOM 737 C CA . ARG A 1 95 ? -9.462 5.664 17.448 1.00 88.12 95 ARG A CA 1
ATOM 738 C C . ARG A 1 95 ? -10.748 4.829 17.437 1.00 88.12 95 ARG A C 1
ATOM 740 O O . ARG A 1 95 ? -10.865 3.913 18.247 1.00 88.12 95 ARG A O 1
ATOM 747 N N . ASN A 1 96 ? -11.695 5.086 16.540 1.00 91.88 96 ASN A N 1
ATOM 748 C CA . ASN A 1 96 ? -13.007 4.431 16.552 1.00 91.88 96 ASN A CA 1
ATOM 749 C C . ASN A 1 96 ? -13.427 3.851 15.196 1.00 91.88 96 ASN A C 1
ATOM 751 O O . ASN A 1 96 ? -14.390 3.085 15.136 1.00 91.88 96 ASN A O 1
ATOM 755 N N . PHE A 1 97 ? -12.706 4.174 14.121 1.00 92.12 97 PHE A N 1
ATOM 756 C CA . PHE A 1 97 ? -13.051 3.733 12.781 1.00 92.12 97 PHE A CA 1
ATOM 757 C C . PHE A 1 97 ? -11.907 2.945 12.151 1.00 92.12 97 PHE A C 1
ATOM 759 O O . PHE A 1 97 ? -10.897 3.502 11.719 1.00 92.12 97 PHE A O 1
ATOM 766 N N . LEU A 1 98 ? -12.078 1.624 12.109 1.00 94.69 98 LEU A N 1
ATOM 767 C CA . LEU A 1 98 ? -11.143 0.700 11.480 1.00 94.69 98 LEU A CA 1
ATOM 768 C C . LEU A 1 98 ? -11.550 0.463 10.020 1.00 94.69 98 LEU A C 1
ATOM 770 O O . LEU A 1 98 ? -12.658 0.002 9.753 1.00 94.69 98 LEU A O 1
ATOM 774 N N . GLN A 1 99 ? -10.649 0.719 9.074 1.00 95.25 99 GLN A N 1
ATOM 775 C CA . GLN A 1 99 ? -10.818 0.323 7.673 1.00 95.25 99 GLN A CA 1
ATOM 776 C C . GLN A 1 99 ? -9.733 -0.662 7.269 1.00 95.25 99 GLN A C 1
ATOM 778 O O . GLN A 1 99 ? -8.576 -0.506 7.654 1.00 95.25 99 GLN A O 1
ATOM 783 N N . VAL A 1 100 ? -10.098 -1.636 6.440 1.00 95.75 100 VAL A N 1
ATOM 784 C CA . VAL A 1 100 ? -9.164 -2.616 5.887 1.00 95.75 100 VAL A CA 1
ATOM 785 C C . VAL A 1 100 ? -9.295 -2.629 4.370 1.00 95.75 100 VAL A C 1
ATOM 787 O O . VAL A 1 100 ? -10.400 -2.731 3.840 1.00 95.75 100 VAL A O 1
ATOM 790 N N . ALA A 1 101 ? -8.166 -2.555 3.675 1.00 95.19 101 ALA A N 1
ATOM 791 C CA . ALA A 1 101 ? -8.057 -2.855 2.254 1.00 95.19 101 ALA A CA 1
ATOM 792 C C . ALA A 1 101 ? -7.059 -3.998 2.072 1.00 95.19 101 ALA A C 1
ATOM 794 O O . ALA A 1 101 ? -6.009 -4.005 2.711 1.00 95.19 101 ALA A O 1
ATOM 795 N N . HIS A 1 102 ? -7.381 -4.966 1.217 1.00 93.69 102 HIS A N 1
ATOM 796 C CA . HIS A 1 102 ? -6.481 -6.075 0.921 1.00 93.69 102 HIS A CA 1
ATOM 797 C C . HIS A 1 102 ? -6.502 -6.433 -0.568 1.00 93.69 102 HIS A C 1
ATOM 799 O O . HIS A 1 102 ? -7.495 -6.202 -1.258 1.00 93.69 102 HIS A O 1
ATOM 805 N N . CYS A 1 103 ? -5.394 -6.987 -1.047 1.00 95.69 103 CYS A N 1
ATOM 806 C CA . CYS A 1 103 ? -5.208 -7.545 -2.379 1.00 95.69 103 CYS A CA 1
ATOM 807 C C . CYS A 1 103 ? -4.325 -8.794 -2.253 1.00 95.69 103 CYS A C 1
ATOM 809 O O . CYS A 1 103 ? -3.222 -8.711 -1.712 1.00 95.69 103 CYS A O 1
ATOM 811 N N . GLY A 1 104 ? -4.804 -9.942 -2.728 1.00 95.88 104 GLY A N 1
ATOM 812 C CA . GLY A 1 104 ? -4.151 -11.239 -2.527 1.00 95.88 104 GLY A CA 1
ATOM 813 C C . GLY A 1 104 ? -4.745 -12.015 -1.351 1.00 95.88 104 GLY A C 1
ATOM 814 O O . GLY A 1 104 ? -5.914 -11.843 -1.014 1.00 95.88 104 GLY A O 1
ATOM 815 N N . ASP A 1 105 ? -3.948 -12.893 -0.750 1.00 94.94 105 ASP A N 1
ATOM 816 C CA . ASP A 1 105 ? -4.388 -13.926 0.195 1.00 94.94 105 ASP A CA 1
ATOM 817 C C . ASP A 1 105 ? -3.845 -13.765 1.628 1.00 94.94 105 ASP A C 1
ATOM 819 O O . ASP A 1 105 ? -4.177 -14.569 2.507 1.00 94.94 105 ASP A O 1
ATOM 823 N N . SER A 1 106 ? -3.089 -12.696 1.907 1.00 95.69 106 SER A N 1
ATOM 824 C CA . SER A 1 106 ? -2.751 -12.285 3.277 1.00 95.69 106 SER A CA 1
ATOM 825 C C . SER A 1 106 ? -4.001 -11.890 4.074 1.00 95.69 106 SER A C 1
ATOM 827 O O . SER A 1 106 ? -4.999 -11.427 3.520 1.00 95.69 106 SER A O 1
ATOM 829 N N . ARG A 1 107 ? -3.964 -12.070 5.402 1.00 94.38 107 ARG A N 1
ATOM 830 C CA . ARG A 1 107 ? -5.149 -11.947 6.269 1.00 94.38 107 ARG A CA 1
ATOM 831 C C . ARG A 1 107 ? -4.880 -11.061 7.480 1.00 94.38 107 ARG A C 1
ATOM 833 O O . ARG A 1 107 ? -3.822 -11.157 8.092 1.00 94.38 107 ARG A O 1
ATOM 840 N N . ALA A 1 108 ? -5.878 -10.262 7.856 1.00 93.19 108 ALA A N 1
ATOM 841 C CA . ALA A 1 108 ? -5.948 -9.585 9.147 1.00 93.19 108 ALA A CA 1
ATOM 842 C C . ALA A 1 108 ? -7.088 -10.204 9.953 1.00 93.19 108 ALA A C 1
ATOM 844 O O . ALA A 1 108 ? -8.149 -10.509 9.407 1.00 93.19 108 ALA A O 1
ATOM 845 N N . VAL A 1 109 ? -6.863 -10.378 11.250 1.00 95.69 109 VAL A N 1
ATOM 846 C CA . VAL A 1 109 ? -7.832 -10.964 12.176 1.00 95.69 109 VAL A CA 1
ATOM 847 C C . VAL A 1 109 ? -8.078 -9.959 13.295 1.00 95.69 109 VAL A C 1
ATOM 849 O O . VAL A 1 109 ? -7.131 -9.522 13.945 1.00 95.69 109 VAL A O 1
ATOM 852 N N . LEU A 1 110 ? -9.342 -9.586 13.511 1.00 95.06 110 LEU A N 1
ATOM 853 C CA . LEU A 1 110 ? -9.755 -8.718 14.613 1.00 95.06 110 LEU A CA 1
ATOM 854 C C . LEU A 1 110 ? -10.339 -9.579 15.734 1.00 95.06 110 LEU A C 1
ATOM 856 O O . LEU A 1 110 ? -11.434 -10.123 15.603 1.00 95.06 110 LEU A O 1
ATOM 860 N N . GLY A 1 111 ? -9.600 -9.698 16.832 1.00 94.00 111 GLY A N 1
ATOM 861 C CA . GLY A 1 111 ? -10.100 -10.306 18.059 1.00 94.00 111 GLY A CA 1
ATOM 862 C C . GLY A 1 111 ? -10.838 -9.274 18.904 1.00 94.00 111 GLY A C 1
ATOM 863 O 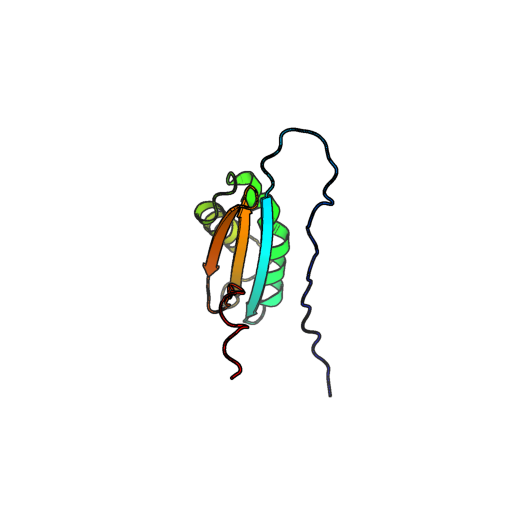O . GLY A 1 111 ? -10.326 -8.178 19.127 1.00 94.00 111 GLY A O 1
ATOM 864 N N . ARG A 1 112 ? -12.024 -9.628 19.403 1.00 90.81 112 ARG A N 1
ATOM 865 C CA . ARG A 1 112 ? -12.714 -8.868 20.448 1.00 90.81 112 ARG A CA 1
ATOM 866 C C . ARG A 1 112 ? -12.666 -9.678 21.731 1.00 90.81 112 ARG A C 1
ATOM 868 O O . ARG A 1 112 ? -13.236 -10.763 21.789 1.00 90.81 112 ARG A O 1
ATOM 875 N N . TRP A 1 113 ? -12.001 -9.139 22.744 1.00 91.44 113 TRP A N 1
ATOM 876 C CA . TRP A 1 113 ? -12.101 -9.681 24.091 1.00 91.44 113 TRP A CA 1
ATOM 877 C C . TRP A 1 113 ? -13.494 -9.388 24.659 1.00 91.44 113 TRP A C 1
ATOM 879 O O . TRP A 1 113 ? -14.015 -8.282 24.484 1.00 91.44 113 TRP A O 1
ATOM 889 N N . ASN A 1 114 ? -14.101 -10.383 25.300 1.00 87.12 114 ASN A N 1
ATOM 890 C CA . ASN A 1 114 ? -15.381 -10.244 25.978 1.00 87.12 114 ASN A CA 1
ATOM 891 C C . ASN A 1 114 ? -15.225 -10.714 27.426 1.00 87.12 114 ASN A C 1
ATOM 893 O O . ASN A 1 114 ? -15.106 -11.913 27.656 1.00 87.12 114 ASN A O 1
ATOM 897 N N . ASP A 1 115 ? -15.252 -9.780 28.378 1.00 82.44 115 ASP A N 1
ATOM 898 C CA . ASP A 1 115 ? -15.135 -10.087 29.813 1.00 82.44 115 ASP A CA 1
ATOM 899 C C . ASP A 1 115 ? -16.317 -10.913 30.344 1.00 82.44 115 ASP A C 1
ATOM 901 O O . ASP A 1 115 ? -16.213 -11.543 31.383 1.00 82.44 115 ASP A O 1
ATOM 905 N N . SER A 1 116 ? -17.446 -10.972 29.631 1.00 76.06 116 SER A N 1
ATOM 906 C CA . SER A 1 116 ? -18.680 -11.616 30.113 1.00 76.06 116 SER A CA 1
ATOM 907 C C . SER A 1 116 ? -18.659 -13.154 30.156 1.00 76.06 116 SER A C 1
ATOM 909 O O . SER A 1 116 ? -19.716 -13.754 30.313 1.00 76.06 116 SER A O 1
ATOM 911 N N . LEU A 1 117 ? -17.511 -13.799 29.940 1.00 64.00 117 LEU A N 1
ATOM 912 C CA . LEU A 1 117 ? -17.369 -15.262 29.879 1.00 64.00 117 LEU A CA 1
ATOM 913 C C . LEU A 1 117 ? -16.468 -15.827 30.992 1.00 64.00 117 LEU A C 1
ATOM 915 O O . LEU A 1 117 ? -16.155 -17.013 30.961 1.00 64.00 117 LEU A O 1
ATOM 919 N N . SER A 1 118 ? -16.031 -15.004 31.951 1.00 62.03 118 SER A N 1
ATOM 920 C CA . SER A 1 118 ? -15.121 -15.424 33.027 1.00 62.03 118 SER A CA 1
ATOM 921 C C . SER A 1 118 ? -15.797 -16.054 34.250 1.00 62.03 118 SER A C 1
ATOM 923 O O . SER A 1 118 ? -15.080 -16.515 35.133 1.00 62.03 118 SER A O 1
ATOM 925 N N . ASP A 1 119 ? -17.134 -16.094 34.315 1.00 65.88 119 ASP A N 1
ATOM 926 C CA . ASP A 1 119 ? -17.840 -16.295 35.593 1.00 65.88 119 ASP A CA 1
ATOM 927 C C . ASP A 1 119 ? -18.680 -17.591 35.695 1.00 65.88 119 ASP A C 1
ATOM 929 O O . ASP A 1 119 ? -19.386 -17.768 36.683 1.00 65.88 119 ASP A O 1
ATOM 933 N N . ASP A 1 120 ? -18.577 -18.530 34.746 1.00 63.97 120 ASP A N 1
ATOM 934 C CA . ASP A 1 120 ? -19.214 -19.861 34.850 1.00 63.97 120 ASP A CA 1
ATOM 935 C C . ASP A 1 120 ? -18.183 -20.957 35.209 1.00 63.97 120 ASP A C 1
ATOM 937 O O . ASP A 1 120 ? -17.918 -21.874 34.434 1.00 63.97 120 ASP A O 1
ATOM 941 N N . GLU A 1 121 ? -17.590 -20.874 36.402 1.00 58.94 121 GLU A N 1
ATOM 942 C CA . GLU A 1 121 ? -16.948 -22.015 37.080 1.00 58.94 121 GLU A CA 1
ATOM 943 C C . GLU A 1 121 ? -17.745 -22.298 38.365 1.00 58.94 121 GLU A C 1
ATOM 945 O O . GLU A 1 121 ? -17.648 -21.560 39.350 1.00 58.94 121 GLU A O 1
ATOM 950 N N . GLY A 1 122 ? -18.585 -23.338 38.318 1.00 46.88 122 GLY A N 1
ATOM 951 C CA . GLY A 1 122 ? -19.347 -23.889 39.444 1.00 46.88 122 GLY A CA 1
ATOM 952 C C . GLY A 1 122 ? -18.919 -25.310 39.772 1.00 46.88 122 GLY A C 1
ATOM 953 O O . GLY A 1 122 ? -18.533 -26.039 38.830 1.00 46.88 122 GLY A O 1
#

Secondary structure (DSSP, 8-state):
--------------------S----EEEEEE--EEETTHHHHHHHHHHHHHHHHHHTTT-HHHHHHHHHHHHHH-TT---TTEEE-EEEEEEETTTEEEEEEESS---------GGGS----

Sequence (122 aa):
INHVENTTNTDKTGPGCDDSGGDNERSAWILFDGHGVNGHLVSRFCRDRLKETWIENNFCLLRTFKALNCELDRSPLVDVRSSGSTCIMVTLHDRNFLQVAHCGDSRAVLGRWNDSLSDDEG

InterPro domains:
  IPR001932 PPM-type phosphatase-like domain [PF00481] (23-115)
  IPR001932 PPM-type phosphatase-like domain [PS51746] (3-122)
  IPR015655 Protein phosphatase 2C [PTHR47992] (31-114)
  IPR036457 PPM-type phosphatase-like domain superfamily [G3DSA:3.60.40.10] (2-121)
  IPR036457 PPM-type phosphatase-like domain superfamily [SSF81606] (9-113)

Organism: NCBI:txid3111310

Radius of gyration: 18.09 Å; chains: 1; bounding box: 40×45×55 Å

pLDDT: mean 81.58, std 23.77, range [23.91, 98.19]